Protein AF-A0A0F9KJX4-F1 (afdb_monomer_lite)

Foldseek 3Di:
DDDDDPDPPPPPPPDDDDDDDDDPDPPDDDDDDDDDPDPDDDDDPPDPDDDDDDPDPPPPPPPPVPDPCPDPPDPPQDPDPPDQGPVRPDDDDDDDDPDPDDDPPQDADDDPPGDHDPVNVVVVVVVVVVVVVVVVVVVVVVVVVVVVVVVVVVVVVQVVVCVVVVHDRDDDDPDDDDDDDD

Sequence (182 aa):
MAAFSKGDVLDLATVTQHWKVTTTAVNTPVELKALKLAAGGTGLAKAVHTTLMATGGGGGTSATPTDHGGLTGLGDTADHAWATLVDGTRAFTGNQSMGSNKLTSLTAGSASGEAVEYDQLLAQAERAELQALISYNNALIGLERIKGTTLMQRNISLAAESAIEGRPLPRRKPATRPKPGG

Radius of gyration: 56.22 Å; chains: 1; bounding box: 101×35×174 Å

pLDDT: mean 73.55, std 17.03, range [40.47, 98.06]

Organism: NCBI:txid412755

Structure (mmCIF, N/CA/C/O backbone):
data_AF-A0A0F9KJX4-F1
#
_entry.id   AF-A0A0F9KJX4-F1
#
loop_
_atom_site.group_PDB
_atom_site.id
_atom_site.type_symbol
_atom_site.label_atom_id
_atom_site.label_alt_id
_atom_site.label_comp_id
_atom_site.label_asym_id
_atom_site.label_entity_id
_atom_site.label_seq_id
_atom_site.pdbx_PDB_ins_code
_atom_site.Cartn_x
_atom_site.Cartn_y
_atom_site.Cartn_z
_atom_site.occupancy
_atom_site.B_iso_or_equiv
_atom_site.auth_seq_id
_atom_site.auth_comp_id
_atom_site.auth_asym_id
_atom_site.auth_atom_id
_atom_site.pdbx_PDB_model_num
ATOM 1 N N . MET A 1 1 ? 36.326 22.786 -106.044 1.00 40.47 1 MET A N 1
ATOM 2 C CA . MET A 1 1 ? 37.030 21.633 -105.439 1.00 40.47 1 MET A CA 1
ATOM 3 C C . MET A 1 1 ? 37.973 22.177 -104.376 1.00 40.47 1 MET A C 1
ATOM 5 O O . MET A 1 1 ? 38.972 22.777 -104.739 1.00 40.47 1 MET A O 1
ATOM 9 N N . ALA A 1 2 ? 37.613 22.079 -103.093 1.00 46.16 2 ALA A N 1
ATOM 10 C CA . ALA A 1 2 ? 38.446 22.537 -101.978 1.00 46.16 2 ALA A CA 1
ATOM 11 C C . ALA A 1 2 ? 39.157 21.326 -101.357 1.00 46.16 2 ALA A C 1
ATOM 13 O O . ALA A 1 2 ? 38.502 20.345 -101.007 1.00 46.16 2 ALA A O 1
ATOM 14 N N . ALA A 1 3 ? 40.487 21.375 -101.282 1.00 49.44 3 ALA A N 1
ATOM 15 C CA . ALA A 1 3 ? 41.312 20.321 -100.706 1.00 49.44 3 ALA A CA 1
ATOM 16 C C . ALA A 1 3 ? 41.340 20.457 -99.174 1.00 49.44 3 ALA A C 1
ATOM 18 O O . ALA A 1 3 ? 41.741 21.495 -98.653 1.00 49.44 3 ALA A O 1
ATOM 19 N N . PHE A 1 4 ? 40.914 19.413 -98.460 1.00 50.06 4 PHE A N 1
ATOM 20 C CA . PHE A 1 4 ? 41.083 19.300 -97.009 1.00 50.06 4 PHE A CA 1
ATOM 21 C C . PHE A 1 4 ? 42.571 19.111 -96.682 1.00 50.06 4 PHE A C 1
ATOM 23 O O . PHE A 1 4 ? 43.216 18.216 -97.236 1.00 50.06 4 PHE A O 1
ATOM 30 N N . SER A 1 5 ? 43.128 19.947 -95.800 1.00 60.94 5 SER A N 1
ATOM 31 C CA . SER A 1 5 ? 44.508 19.794 -95.342 1.00 60.94 5 SER A CA 1
ATOM 32 C C . SER A 1 5 ? 44.625 18.589 -94.405 1.00 60.94 5 SER A C 1
ATOM 34 O O . SER A 1 5 ? 43.834 18.369 -93.490 1.00 60.94 5 SER A O 1
ATOM 36 N N . LYS A 1 6 ? 45.636 17.768 -94.675 1.00 56.62 6 LYS A N 1
ATOM 37 C CA . LYS A 1 6 ? 46.016 16.591 -93.899 1.00 56.62 6 LYS A CA 1
ATOM 38 C C . LYS A 1 6 ? 46.847 17.072 -92.709 1.00 56.62 6 LYS A C 1
ATOM 40 O O . LYS A 1 6 ? 48.062 17.187 -92.836 1.00 56.62 6 LYS A O 1
ATOM 45 N N . GLY A 1 7 ? 46.197 17.435 -91.605 1.00 53.56 7 GLY A N 1
ATOM 46 C CA . GLY A 1 7 ? 46.916 18.087 -90.511 1.00 53.56 7 GLY A CA 1
ATOM 47 C C . GLY A 1 7 ? 46.196 18.235 -89.178 1.00 53.56 7 GLY A C 1
ATOM 48 O O . GLY A 1 7 ? 46.566 19.141 -88.455 1.00 53.56 7 GLY A O 1
ATOM 49 N N . ASP A 1 8 ? 45.249 17.363 -88.828 1.00 51.66 8 ASP A N 1
ATOM 50 C CA . ASP A 1 8 ? 44.770 17.246 -87.442 1.00 51.66 8 ASP A CA 1
ATOM 51 C C . ASP A 1 8 ? 45.094 15.839 -86.929 1.00 51.66 8 ASP A C 1
ATOM 53 O O . ASP A 1 8 ? 44.240 14.955 -86.840 1.00 51.66 8 ASP A O 1
ATOM 57 N N . VAL A 1 9 ? 46.375 15.596 -86.634 1.00 53.72 9 VAL A N 1
ATOM 58 C CA . VAL A 1 9 ? 46.728 14.492 -85.738 1.00 53.72 9 VAL A CA 1
ATOM 59 C C . VAL A 1 9 ? 46.219 14.927 -84.371 1.00 53.72 9 VAL A C 1
ATOM 61 O O . VAL A 1 9 ? 46.820 15.779 -83.725 1.00 53.72 9 VAL A O 1
ATOM 64 N N . LEU A 1 10 ? 45.061 14.405 -83.966 1.00 55.03 10 LEU A N 1
ATOM 65 C CA . LEU A 1 10 ? 44.607 14.512 -82.587 1.00 55.03 10 LEU A CA 1
ATOM 66 C C . LEU A 1 10 ? 45.702 13.889 -81.719 1.00 55.03 10 LEU A C 1
ATOM 68 O O . LEU A 1 10 ? 45.825 12.665 -81.673 1.00 55.03 10 LEU A O 1
ATOM 72 N N . ASP A 1 11 ? 46.509 14.727 -81.071 1.00 49.28 11 ASP A N 1
ATOM 73 C CA . ASP A 1 11 ? 47.422 14.311 -80.015 1.00 49.28 11 ASP A CA 1
ATOM 74 C C . ASP A 1 11 ? 46.575 13.677 -78.907 1.00 49.28 11 ASP A C 1
ATOM 76 O O . ASP A 1 11 ? 46.007 14.341 -78.037 1.00 49.28 11 ASP A O 1
ATOM 80 N N . LEU A 1 12 ? 46.427 12.355 -78.972 1.00 51.31 12 LEU A N 1
ATOM 81 C CA . LEU A 1 12 ? 45.809 11.548 -77.932 1.00 51.31 12 LEU A CA 1
ATOM 82 C C . LEU A 1 12 ? 46.814 11.428 -76.786 1.00 51.31 12 LEU A C 1
ATOM 84 O O . LEU A 1 12 ? 47.416 10.378 -76.561 1.00 51.31 12 LEU A O 1
ATOM 88 N N . ALA A 1 13 ? 47.013 12.525 -76.059 1.00 47.66 13 ALA A N 1
ATOM 89 C CA . ALA A 1 13 ? 47.762 12.501 -74.819 1.00 47.66 13 ALA A CA 1
ATOM 90 C C . ALA A 1 13 ? 47.008 11.606 -73.824 1.00 47.66 13 ALA A C 1
ATOM 92 O O . ALA A 1 13 ? 45.907 11.927 -73.368 1.00 47.66 13 ALA A O 1
ATOM 93 N N . THR A 1 14 ? 47.598 10.458 -73.490 1.00 52.62 14 THR A N 1
ATOM 94 C CA . THR A 1 14 ? 47.147 9.651 -72.355 1.00 52.62 14 THR A CA 1
ATOM 95 C C . THR A 1 14 ? 47.554 10.403 -71.096 1.00 52.62 14 THR A C 1
ATOM 97 O O . THR A 1 14 ? 48.673 10.269 -70.612 1.00 52.62 14 THR A O 1
ATOM 100 N N . VAL A 1 15 ? 46.677 11.275 -70.606 1.00 54.84 15 VAL A N 1
ATOM 101 C CA . VAL A 1 15 ? 46.929 12.014 -69.369 1.00 54.84 15 VAL A CA 1
ATOM 102 C C . VAL A 1 15 ? 46.596 11.100 -68.196 1.00 54.84 15 VAL A C 1
ATOM 104 O O . VAL A 1 15 ? 45.437 10.732 -67.998 1.00 54.84 15 VAL A O 1
ATOM 107 N N . THR A 1 16 ? 47.608 10.737 -67.409 1.00 58.72 16 THR A N 1
ATOM 108 C CA . THR A 1 16 ? 47.405 10.067 -66.122 1.00 58.72 16 THR A CA 1
ATOM 109 C C . THR A 1 16 ? 46.603 10.987 -65.211 1.00 58.72 16 THR A C 1
ATOM 111 O O . THR A 1 16 ? 47.032 12.099 -64.904 1.00 58.72 16 THR A O 1
ATOM 114 N N . GLN A 1 17 ? 45.437 10.527 -64.767 1.00 55.41 17 GLN A N 1
ATOM 115 C CA . GLN A 1 17 ? 44.630 11.243 -63.786 1.00 55.41 17 GLN A CA 1
ATOM 116 C C . GLN A 1 17 ? 44.790 10.586 -62.419 1.00 55.41 17 GLN A C 1
ATOM 118 O O . GLN A 1 17 ? 44.603 9.378 -62.271 1.00 55.41 17 GLN A O 1
ATOM 123 N N . HIS A 1 18 ? 45.115 11.394 -61.415 1.00 59.00 18 HIS A N 1
ATOM 124 C CA . HIS A 1 18 ? 45.153 10.969 -60.022 1.00 59.00 18 HIS A CA 1
ATOM 125 C C . HIS A 1 18 ? 43.849 11.376 -59.335 1.00 59.00 18 HIS A C 1
ATOM 127 O O . HIS A 1 18 ? 43.451 12.538 -59.389 1.00 59.00 18 HIS A O 1
ATOM 133 N N . TRP A 1 19 ? 43.204 10.423 -58.664 1.00 61.06 19 TRP A N 1
ATOM 134 C CA . TRP A 1 19 ? 41.961 10.646 -57.928 1.00 61.06 19 TRP A CA 1
ATOM 135 C C . TRP A 1 19 ? 42.229 10.464 -56.435 1.00 61.06 19 TRP A C 1
ATOM 137 O O . TRP A 1 19 ? 42.753 9.430 -56.020 1.00 61.06 19 TRP A O 1
ATOM 147 N N . LYS A 1 20 ? 41.869 11.456 -55.614 1.00 67.12 20 LYS A N 1
ATOM 148 C CA . LYS A 1 20 ? 41.892 11.318 -54.153 1.00 67.12 20 LYS A CA 1
ATOM 149 C C . LYS A 1 20 ? 40.555 10.750 -53.689 1.00 67.12 20 LYS A C 1
ATOM 151 O O . LYS A 1 20 ? 39.529 11.410 -53.815 1.00 67.12 20 LYS A O 1
ATOM 156 N N . VAL A 1 21 ? 40.581 9.556 -53.108 1.00 68.38 21 VAL A N 1
ATOM 157 C CA . VAL A 1 21 ? 39.426 8.948 -52.436 1.00 68.38 21 VAL A CA 1
ATOM 158 C C . VAL A 1 21 ? 39.586 9.162 -50.932 1.00 68.38 21 VAL A C 1
ATOM 160 O O . VAL A 1 21 ? 40.654 8.916 -50.382 1.00 68.38 21 VAL A O 1
ATOM 163 N N . THR A 1 22 ? 38.554 9.673 -50.260 1.00 69.31 22 THR A N 1
ATOM 164 C CA . THR A 1 22 ? 38.529 9.828 -48.796 1.00 69.31 22 THR A CA 1
ATOM 165 C C . THR A 1 22 ? 37.345 9.042 -48.249 1.00 69.31 22 THR A C 1
ATOM 167 O O . THR A 1 22 ? 36.212 9.297 -48.645 1.00 69.31 22 THR A O 1
ATOM 170 N N . THR A 1 23 ? 37.608 8.078 -47.366 1.00 67.69 23 THR A N 1
ATOM 171 C CA . THR A 1 23 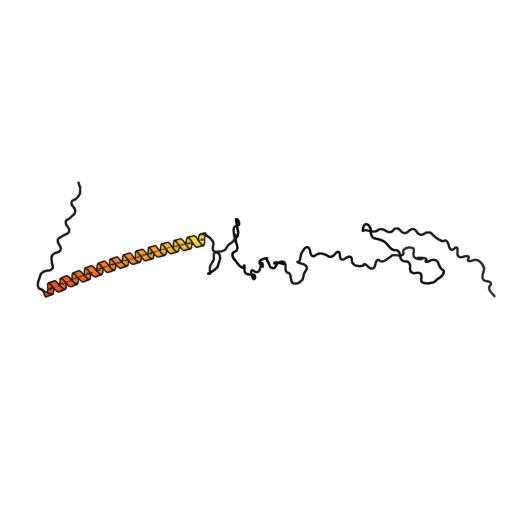? 36.587 7.255 -46.702 1.00 67.69 23 THR A CA 1
ATOM 172 C C . THR A 1 23 ? 36.483 7.648 -45.231 1.00 67.69 23 THR A C 1
ATOM 174 O O . THR A 1 23 ? 37.497 7.890 -44.582 1.00 67.69 23 THR A O 1
ATOM 177 N N . THR A 1 24 ? 35.267 7.704 -44.689 1.00 66.69 24 THR A N 1
ATOM 178 C CA . THR A 1 24 ? 35.012 8.053 -43.277 1.00 66.69 24 THR A CA 1
ATOM 179 C C . THR A 1 24 ? 34.956 6.838 -42.348 1.00 66.69 24 THR A C 1
ATOM 181 O O . THR A 1 24 ? 34.965 7.004 -41.133 1.00 66.69 24 THR A O 1
ATOM 184 N N . ALA A 1 25 ? 34.934 5.623 -42.900 1.00 64.38 25 ALA A N 1
ATOM 185 C CA . ALA A 1 25 ? 34.916 4.372 -42.150 1.00 64.38 25 ALA A CA 1
ATOM 186 C C . ALA A 1 25 ? 36.156 3.520 -42.466 1.00 64.38 25 ALA A C 1
ATOM 188 O O . ALA A 1 25 ? 36.598 3.426 -43.615 1.00 64.38 25 ALA A O 1
ATOM 189 N N . VAL A 1 26 ? 36.720 2.897 -41.429 1.00 62.16 26 VAL A N 1
ATOM 190 C CA . VAL A 1 26 ? 37.861 1.974 -41.531 1.00 62.16 26 VAL A CA 1
ATOM 191 C C . VAL A 1 26 ? 37.414 0.690 -42.249 1.00 62.16 26 VAL A C 1
ATOM 193 O O . VAL A 1 26 ? 36.294 0.230 -42.047 1.00 62.16 26 VAL A O 1
ATOM 196 N N . ASN A 1 27 ? 38.281 0.110 -43.088 1.00 61.53 27 ASN A N 1
ATOM 197 C CA . ASN A 1 27 ? 38.056 -1.159 -43.805 1.00 61.53 27 ASN A CA 1
ATOM 198 C C . ASN A 1 27 ? 36.845 -1.199 -44.754 1.00 61.53 27 ASN A C 1
ATOM 200 O O . ASN A 1 27 ? 36.313 -2.275 -45.010 1.00 61.53 27 ASN A O 1
ATOM 204 N N . THR A 1 28 ? 36.406 -0.064 -45.302 1.00 66.44 28 THR A N 1
ATOM 205 C CA . THR A 1 28 ? 35.354 -0.064 -46.332 1.00 66.44 28 THR A CA 1
ATOM 206 C C . THR A 1 28 ? 35.974 -0.309 -47.711 1.00 66.44 28 THR A C 1
ATOM 208 O O . THR A 1 28 ? 36.734 0.545 -48.175 1.00 66.44 28 THR A O 1
ATOM 211 N N . PRO A 1 29 ? 35.680 -1.433 -48.394 1.00 66.88 29 PRO A N 1
ATOM 212 C CA . PRO A 1 29 ? 36.132 -1.639 -49.764 1.00 66.88 29 PRO A CA 1
ATOM 213 C C . PRO A 1 29 ? 35.475 -0.599 -50.677 1.00 66.88 29 PRO A C 1
ATOM 215 O O . PRO A 1 29 ? 34.252 -0.466 -50.688 1.00 66.88 29 PRO A O 1
ATOM 218 N N . VAL A 1 30 ? 36.276 0.139 -51.444 1.00 67.38 30 VAL A N 1
ATOM 219 C CA . VAL A 1 30 ? 35.775 1.071 -52.461 1.00 67.38 30 VAL A CA 1
ATOM 220 C C . VAL A 1 30 ? 36.023 0.457 -53.829 1.00 67.38 30 VAL A C 1
ATOM 222 O O . VAL A 1 30 ? 37.169 0.231 -54.209 1.00 67.38 30 VAL A O 1
ATOM 225 N N . GLU A 1 31 ? 34.953 0.204 -54.577 1.00 70.19 31 GLU A N 1
ATOM 226 C CA . GLU A 1 31 ? 35.041 -0.262 -55.959 1.00 70.19 31 GLU A CA 1
ATOM 227 C C . GLU A 1 31 ? 34.642 0.870 -56.912 1.00 70.19 31 GLU A C 1
ATOM 229 O O . GLU A 1 31 ? 33.522 1.380 -56.865 1.00 70.19 31 GLU A O 1
ATOM 234 N N . LEU A 1 32 ? 35.562 1.273 -57.790 1.00 64.62 32 LEU A N 1
ATOM 235 C CA . LEU A 1 32 ? 35.290 2.246 -58.846 1.00 64.62 32 LEU A CA 1
ATOM 236 C C . LEU A 1 32 ? 34.917 1.493 -60.127 1.00 64.62 32 LEU A C 1
ATOM 238 O O . LEU A 1 32 ? 35.779 0.912 -60.784 1.00 64.62 32 LEU A O 1
ATOM 242 N N . LYS A 1 33 ? 33.631 1.508 -60.494 1.00 60.59 33 LYS A N 1
ATOM 243 C CA . LYS A 1 33 ? 33.145 0.923 -61.754 1.00 60.59 33 LYS A CA 1
ATOM 244 C C . LYS A 1 33 ? 32.951 2.009 -62.801 1.00 60.59 33 LYS A C 1
ATOM 246 O O . LYS A 1 33 ? 32.117 2.893 -62.632 1.00 60.59 33 LYS A O 1
ATOM 251 N N . ALA A 1 34 ? 33.681 1.914 -63.906 1.00 60.75 34 ALA A N 1
ATOM 252 C CA . ALA A 1 34 ? 33.417 2.701 -65.105 1.00 60.75 34 ALA A CA 1
ATOM 253 C C . ALA A 1 34 ? 32.640 1.845 -66.116 1.00 60.75 34 ALA A C 1
ATOM 255 O O . ALA A 1 34 ? 33.052 0.730 -66.435 1.00 60.75 34 ALA A O 1
ATOM 256 N N . LEU A 1 35 ? 31.522 2.360 -66.635 1.00 53.59 35 LEU A N 1
ATOM 257 C CA . LEU A 1 35 ? 30.773 1.709 -67.710 1.00 53.59 35 LEU A CA 1
ATOM 258 C C . LEU A 1 35 ? 31.383 2.091 -69.065 1.00 53.59 35 LEU A C 1
ATOM 260 O O . LEU A 1 35 ? 31.502 3.273 -69.389 1.00 53.59 35 LEU A O 1
ATOM 264 N N . LYS A 1 36 ? 31.733 1.091 -69.879 1.00 54.81 36 LYS A N 1
ATOM 265 C CA . LYS A 1 36 ? 32.181 1.284 -71.263 1.00 54.81 36 LYS A CA 1
ATOM 266 C C . LYS A 1 36 ? 31.032 0.967 -72.219 1.00 54.81 36 LYS A C 1
ATOM 268 O O . LYS A 1 36 ? 30.597 -0.174 -72.294 1.00 54.81 36 LYS A O 1
ATOM 273 N N . LEU A 1 37 ? 30.557 1.974 -72.952 1.00 49.00 37 LEU A N 1
ATOM 274 C CA . LEU A 1 37 ? 29.388 1.854 -73.837 1.00 49.00 37 LEU A CA 1
ATOM 275 C C . LEU A 1 37 ? 29.714 1.397 -75.276 1.00 49.00 37 LEU A C 1
ATOM 277 O O . LEU A 1 37 ? 28.792 1.156 -76.047 1.00 49.00 37 LEU A O 1
ATOM 281 N N . ALA A 1 38 ? 30.992 1.251 -75.654 1.00 53.03 38 ALA A N 1
ATOM 282 C CA . ALA A 1 38 ? 31.399 0.732 -76.968 1.00 53.03 38 ALA A CA 1
ATOM 283 C C . ALA A 1 38 ? 32.785 0.059 -76.930 1.00 53.03 38 ALA A C 1
ATOM 285 O O . ALA A 1 38 ? 33.654 0.468 -76.158 1.00 53.03 38 ALA A O 1
ATOM 286 N N . ALA A 1 39 ? 33.011 -0.967 -77.762 1.00 47.00 39 ALA A N 1
ATOM 287 C CA . ALA A 1 39 ? 34.301 -1.653 -77.887 1.00 47.00 39 ALA A CA 1
ATOM 288 C C . ALA A 1 39 ? 35.302 -0.821 -78.715 1.00 47.00 39 ALA A C 1
ATOM 290 O O . ALA A 1 39 ? 34.947 -0.284 -79.756 1.00 47.00 39 ALA A O 1
ATOM 291 N N . GLY A 1 40 ? 36.556 -0.732 -78.247 1.00 53.31 40 GLY A N 1
ATOM 292 C CA . GLY A 1 40 ? 37.600 0.127 -78.833 1.00 53.31 40 GLY A CA 1
ATOM 293 C C . GLY A 1 40 ? 37.447 1.606 -78.443 1.00 53.31 40 GLY A C 1
ATOM 294 O O . GLY A 1 40 ? 36.585 2.304 -78.954 1.00 53.31 40 GLY A O 1
ATOM 295 N N . GLY A 1 41 ? 38.270 2.084 -77.501 1.00 55.59 41 GLY A N 1
ATOM 296 C CA . GLY A 1 41 ? 38.238 3.478 -77.031 1.00 55.59 41 GLY A CA 1
ATOM 297 C C . GLY A 1 41 ? 38.594 3.648 -75.549 1.00 55.59 41 GLY A C 1
ATOM 298 O O . GLY A 1 41 ? 38.341 2.751 -74.734 1.00 55.59 41 GLY A O 1
ATOM 299 N N . THR A 1 42 ? 39.187 4.800 -75.226 1.00 52.56 42 THR A N 1
ATOM 300 C CA . THR A 1 42 ? 39.530 5.265 -73.871 1.00 52.56 42 THR A CA 1
ATOM 301 C C . THR A 1 42 ? 38.313 5.956 -73.253 1.00 52.56 42 THR A C 1
ATOM 303 O O . THR A 1 42 ? 37.756 6.874 -73.853 1.00 52.56 42 THR A O 1
ATOM 306 N N . GLY A 1 43 ? 37.881 5.531 -72.063 1.00 52.97 43 GLY A N 1
ATOM 307 C CA . GLY A 1 43 ? 36.842 6.238 -71.312 1.00 52.97 43 GLY A CA 1
ATOM 308 C C . GLY A 1 43 ? 37.389 7.568 -70.796 1.00 52.97 43 GLY A C 1
ATOM 309 O O . GLY A 1 43 ? 38.153 7.578 -69.839 1.00 52.97 43 GLY A O 1
ATOM 310 N N . LEU A 1 44 ? 37.037 8.681 -71.444 1.00 51.41 44 LEU A N 1
ATOM 311 C CA . LEU A 1 44 ? 37.407 10.025 -70.997 1.00 51.41 44 LEU A CA 1
ATOM 312 C C . LEU A 1 44 ? 36.285 10.623 -70.142 1.00 51.41 44 LEU A C 1
ATOM 314 O O . LEU A 1 44 ? 35.213 10.945 -70.656 1.00 51.41 44 LEU A O 1
ATOM 318 N N . ALA A 1 45 ? 36.560 10.851 -68.858 1.00 55.34 45 ALA A N 1
ATOM 319 C CA . ALA A 1 45 ? 35.797 11.800 -68.056 1.00 55.34 45 ALA A CA 1
ATOM 320 C C . ALA A 1 45 ? 36.140 13.216 -68.555 1.00 55.34 45 ALA A C 1
ATOM 322 O O . ALA A 1 45 ? 37.170 13.783 -68.201 1.00 55.34 45 ALA A O 1
ATOM 323 N N . LYS A 1 46 ? 35.320 13.759 -69.464 1.00 52.50 46 LYS A N 1
ATOM 324 C CA . LYS A 1 46 ? 35.572 15.044 -70.149 1.00 52.50 46 LYS A CA 1
ATOM 325 C C . LYS A 1 46 ? 35.273 16.292 -69.304 1.00 52.50 46 LYS A C 1
ATOM 327 O O . LYS A 1 46 ? 35.395 17.401 -69.813 1.00 52.50 46 LYS A O 1
ATOM 332 N N . ALA A 1 47 ? 34.876 16.139 -68.042 1.00 54.94 47 ALA A N 1
ATOM 333 C CA . ALA A 1 47 ? 34.577 17.263 -67.163 1.00 54.94 47 ALA A CA 1
ATOM 334 C C . ALA A 1 47 ? 35.709 17.480 -66.152 1.00 54.94 47 ALA A C 1
ATOM 336 O O . ALA A 1 47 ? 36.117 16.546 -65.464 1.00 54.94 47 ALA A O 1
ATOM 337 N N . VAL A 1 48 ? 36.147 18.737 -66.017 1.00 52.75 48 VAL A N 1
ATOM 338 C CA . VAL A 1 48 ? 37.154 19.194 -65.036 1.00 52.75 48 VAL A CA 1
ATOM 339 C C . VAL A 1 48 ? 36.714 18.897 -63.588 1.00 52.75 48 VAL A C 1
ATOM 341 O O . VAL A 1 48 ? 37.549 18.789 -62.694 1.00 52.75 48 VAL A O 1
ATOM 344 N N . HIS A 1 49 ? 35.415 18.654 -63.372 1.00 54.28 49 HIS A N 1
ATOM 345 C CA . HIS A 1 49 ? 34.838 18.199 -62.109 1.00 54.28 49 HIS A CA 1
ATOM 346 C C . HIS A 1 49 ? 33.763 17.132 -62.381 1.00 54.28 49 HIS A C 1
ATOM 348 O O . HIS A 1 49 ? 32.610 17.456 -62.653 1.00 54.28 49 HIS A O 1
ATOM 354 N N . THR A 1 50 ? 34.130 15.848 -62.348 1.00 52.59 50 THR A N 1
ATOM 355 C CA . THR A 1 50 ? 33.143 14.754 -62.376 1.00 52.59 50 THR A CA 1
ATOM 356 C C . THR A 1 50 ? 32.762 14.411 -60.938 1.00 52.59 50 THR A C 1
ATOM 358 O O . THR A 1 50 ? 33.553 13.808 -60.216 1.00 52.59 50 THR A O 1
ATOM 361 N N . THR A 1 51 ? 31.568 14.811 -60.503 1.00 56.59 51 THR A N 1
ATOM 362 C CA . THR A 1 51 ? 31.056 14.477 -59.166 1.00 56.59 51 THR A CA 1
ATOM 363 C C . THR A 1 51 ? 30.459 13.071 -59.183 1.00 56.59 51 THR A C 1
ATOM 365 O O . THR A 1 51 ? 29.469 12.821 -59.866 1.00 56.59 51 THR A O 1
ATOM 368 N N . LEU A 1 52 ? 31.045 12.146 -58.421 1.00 58.81 52 LEU A N 1
ATOM 369 C CA . LEU A 1 52 ? 30.454 10.832 -58.166 1.00 58.81 52 LEU A CA 1
ATOM 370 C C . LEU A 1 52 ? 29.418 10.981 -57.045 1.00 58.81 52 LEU A C 1
ATOM 372 O O . LEU A 1 52 ? 29.773 11.117 -55.877 1.00 58.81 52 LEU A O 1
ATOM 376 N N . MET A 1 53 ? 28.133 11.003 -57.397 1.00 54.69 53 MET A N 1
ATOM 377 C CA . MET A 1 53 ? 27.046 11.052 -56.419 1.00 54.69 53 MET A CA 1
ATOM 378 C C . MET A 1 53 ? 26.776 9.636 -55.897 1.00 54.69 53 MET A C 1
ATOM 380 O O . MET A 1 53 ? 26.249 8.793 -56.622 1.00 54.69 53 MET A O 1
ATOM 384 N N . ALA A 1 54 ? 27.129 9.368 -54.639 1.00 55.22 54 ALA A N 1
ATOM 385 C CA . ALA A 1 54 ? 26.672 8.168 -53.949 1.00 55.22 54 ALA A CA 1
ATOM 386 C C . ALA A 1 54 ? 25.164 8.307 -53.699 1.00 55.22 54 ALA A C 1
ATOM 388 O O . ALA A 1 54 ? 24.732 9.094 -52.859 1.00 55.22 54 ALA A O 1
ATOM 389 N N . THR A 1 55 ? 24.344 7.574 -54.449 1.00 60.41 55 THR A N 1
ATOM 390 C CA . THR A 1 55 ? 22.926 7.402 -54.121 1.00 60.41 55 THR A CA 1
ATOM 391 C C . THR A 1 55 ? 22.881 6.476 -52.910 1.00 60.41 55 THR A C 1
ATOM 393 O O . THR A 1 55 ? 23.072 5.269 -53.023 1.00 60.41 55 THR A O 1
ATOM 396 N N . GLY A 1 56 ? 22.790 7.088 -51.727 1.00 47.03 56 GLY A N 1
ATOM 397 C CA . GLY A 1 56 ? 22.988 6.434 -50.442 1.00 47.03 56 GLY A CA 1
ATOM 398 C C . GLY A 1 56 ? 22.092 5.215 -50.251 1.00 47.03 56 GLY A C 1
ATOM 399 O O . GLY A 1 56 ? 20.874 5.334 -50.159 1.00 47.03 56 GLY A O 1
ATOM 400 N N . GLY A 1 57 ? 22.715 4.049 -50.085 1.00 52.50 57 GLY A N 1
ATOM 401 C CA . GLY A 1 57 ? 22.164 3.047 -49.186 1.00 52.50 57 GLY A CA 1
ATOM 402 C C . GLY A 1 57 ? 22.198 3.671 -47.801 1.00 52.50 57 GLY A C 1
ATOM 403 O O . GLY A 1 57 ? 23.273 3.797 -47.216 1.00 52.50 57 GLY A O 1
ATOM 404 N N . GLY A 1 58 ? 21.050 4.166 -47.340 1.00 51.59 58 GLY A N 1
ATOM 405 C CA . GLY A 1 58 ? 20.895 4.690 -45.995 1.00 51.59 58 GLY A CA 1
ATOM 406 C C . GLY A 1 58 ? 21.392 3.644 -45.012 1.00 51.59 58 GLY A C 1
ATOM 407 O O . GLY A 1 58 ? 20.740 2.624 -44.798 1.00 51.59 58 GLY A O 1
ATOM 408 N N . GLY A 1 59 ? 22.569 3.891 -44.442 1.00 51.47 59 GLY A N 1
ATOM 409 C CA . GLY A 1 59 ? 23.055 3.198 -43.267 1.00 51.47 59 GLY A CA 1
ATOM 410 C C . GLY A 1 59 ? 22.173 3.591 -42.096 1.00 51.47 59 GLY A C 1
ATOM 411 O O . GLY A 1 59 ? 22.569 4.393 -41.260 1.00 51.47 59 GLY A O 1
ATOM 412 N N . GLY A 1 60 ? 20.963 3.035 -42.049 1.00 54.56 60 GLY A N 1
ATOM 413 C CA . GLY A 1 60 ? 20.285 2.817 -40.792 1.00 54.56 60 GLY A CA 1
ATOM 414 C C . GLY A 1 60 ? 21.136 1.804 -40.052 1.00 54.56 60 GLY A C 1
ATOM 415 O O . GLY A 1 60 ? 20.935 0.601 -40.188 1.00 54.56 60 GLY A O 1
ATOM 416 N N . THR A 1 61 ? 22.131 2.278 -39.297 1.00 53.47 61 THR A N 1
ATOM 417 C CA . THR A 1 61 ? 22.541 1.544 -38.106 1.00 53.47 61 THR A CA 1
ATOM 418 C C . THR A 1 61 ? 21.238 1.252 -37.399 1.00 53.47 61 THR A C 1
ATOM 420 O O . THR A 1 61 ? 20.533 2.202 -37.059 1.00 53.47 61 THR A O 1
ATOM 423 N N . SER A 1 62 ? 20.873 -0.027 -37.315 1.00 57.06 62 SER A N 1
ATOM 424 C CA . SER A 1 62 ? 19.768 -0.497 -36.499 1.00 57.06 62 SER A CA 1
ATOM 425 C C . SER A 1 62 ? 19.824 0.300 -35.209 1.00 57.06 62 SER A C 1
ATOM 427 O O . SER A 1 62 ? 20.714 0.080 -34.387 1.00 57.06 62 SER A O 1
ATOM 429 N N . ALA A 1 63 ? 18.938 1.286 -35.076 1.00 60.62 63 ALA A N 1
ATOM 430 C CA . ALA A 1 63 ? 18.636 1.851 -33.790 1.00 60.62 63 ALA A CA 1
ATOM 431 C C . ALA A 1 63 ? 17.921 0.695 -33.119 1.00 60.62 63 ALA A C 1
ATOM 433 O O . ALA A 1 63 ? 16.710 0.556 -33.239 1.00 60.62 63 ALA A O 1
ATOM 434 N N . THR A 1 64 ? 18.692 -0.221 -32.529 1.00 56.53 64 THR A N 1
ATOM 435 C CA . THR A 1 64 ? 18.200 -1.010 -31.416 1.00 56.53 64 THR A CA 1
ATOM 436 C C . THR A 1 64 ? 17.562 0.044 -30.527 1.00 56.53 64 THR A C 1
ATOM 438 O O . THR A 1 64 ? 18.296 0.947 -30.112 1.00 56.53 64 THR A O 1
ATOM 441 N N . PRO A 1 65 ? 16.229 0.075 -30.373 1.00 58.22 65 PRO A N 1
ATOM 442 C CA . PRO A 1 65 ? 15.604 1.127 -29.601 1.00 58.22 65 PRO A CA 1
ATOM 443 C C . PRO A 1 65 ? 16.082 0.924 -28.165 1.00 58.22 65 PRO A C 1
ATOM 445 O O . PRO A 1 65 ? 15.616 0.039 -27.452 1.00 58.22 65 PRO A O 1
ATOM 448 N N . THR A 1 66 ? 17.129 1.654 -27.782 1.00 60.91 66 THR A N 1
ATOM 449 C CA . THR A 1 66 ? 17.661 1.646 -26.418 1.00 60.91 66 THR A CA 1
ATOM 450 C C . THR A 1 66 ? 16.645 2.304 -25.480 1.00 60.91 66 THR A C 1
ATOM 452 O O . THR A 1 66 ? 16.626 2.004 -24.292 1.00 60.91 66 THR A O 1
ATOM 455 N N . ASP A 1 67 ? 15.741 3.120 -26.032 1.00 59.72 67 ASP A N 1
ATOM 456 C CA . ASP A 1 67 ? 14.462 3.489 -25.440 1.00 59.72 67 ASP A CA 1
ATOM 457 C C . ASP A 1 67 ? 13.311 2.944 -26.304 1.00 59.72 67 ASP A C 1
ATOM 459 O O . ASP A 1 67 ? 13.420 2.850 -27.526 1.00 59.72 67 ASP A O 1
ATOM 463 N N . HIS A 1 68 ? 12.223 2.513 -25.666 1.00 62.12 68 HIS A N 1
ATOM 464 C CA . HIS A 1 68 ? 11.027 2.004 -26.353 1.00 62.12 68 HIS A CA 1
ATOM 465 C C . HIS A 1 68 ? 10.022 3.132 -26.657 1.00 62.12 68 HIS A C 1
ATOM 467 O O . HIS A 1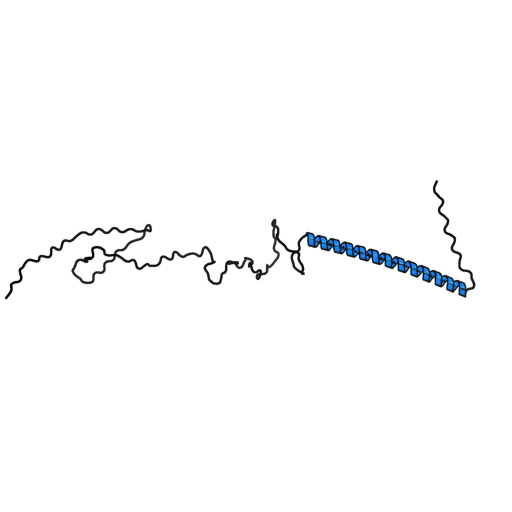 68 ? 8.989 2.890 -27.280 1.00 62.12 68 HIS A O 1
ATOM 473 N N . GLY A 1 69 ? 10.345 4.375 -26.274 1.00 59.88 69 GLY A N 1
ATOM 474 C CA . GLY A 1 69 ? 9.458 5.538 -26.371 1.00 59.88 69 GLY A CA 1
ATOM 475 C C . GLY A 1 69 ? 9.176 5.996 -27.805 1.00 59.88 69 GLY A C 1
ATOM 476 O O . GLY A 1 69 ? 8.242 6.758 -28.038 1.00 59.88 69 GLY A O 1
ATOM 477 N N . GLY A 1 70 ? 9.946 5.511 -28.784 1.00 59.56 70 GLY A N 1
ATOM 478 C CA . GLY A 1 70 ? 9.704 5.749 -30.210 1.00 59.56 70 GLY A CA 1
ATOM 479 C C . GLY A 1 70 ? 8.654 4.836 -30.861 1.00 59.56 70 GLY A C 1
ATOM 480 O O . GLY A 1 70 ? 8.307 5.054 -32.024 1.00 59.56 70 GLY A O 1
ATOM 481 N N . LEU A 1 71 ? 8.149 3.814 -30.161 1.00 66.38 71 LEU A N 1
ATOM 482 C CA . LEU A 1 71 ? 7.136 2.904 -30.699 1.00 66.38 71 LEU A CA 1
ATOM 483 C C . LEU A 1 71 ? 5.730 3.426 -30.380 1.00 66.38 71 LEU A C 1
ATOM 485 O O . LEU A 1 71 ? 5.310 3.533 -29.230 1.00 66.38 71 LEU A O 1
ATOM 489 N N . THR A 1 72 ? 4.978 3.759 -31.427 1.00 58.03 72 THR A N 1
ATOM 490 C CA . THR A 1 72 ? 3.613 4.283 -31.309 1.00 58.03 72 THR A CA 1
ATOM 491 C C . THR A 1 72 ? 2.720 3.251 -30.610 1.00 58.03 72 THR A C 1
ATOM 493 O O . THR A 1 72 ? 2.577 2.131 -31.094 1.00 58.03 72 THR A O 1
ATOM 496 N N . GLY A 1 73 ? 2.124 3.619 -29.470 1.00 53.28 73 GLY A N 1
ATOM 497 C CA . GLY A 1 73 ? 1.303 2.721 -28.641 1.00 53.28 73 GLY A CA 1
ATOM 498 C C . GLY A 1 73 ? 1.998 2.166 -27.391 1.00 53.28 73 GLY A C 1
ATOM 499 O O . GLY A 1 73 ? 1.343 1.490 -26.603 1.00 53.28 73 GLY A O 1
ATOM 500 N N . LEU A 1 74 ? 3.278 2.488 -27.178 1.00 59.22 74 LEU A N 1
ATOM 501 C CA . LEU A 1 74 ? 4.018 2.218 -25.943 1.00 59.22 74 LEU A CA 1
ATOM 502 C C . LEU A 1 74 ? 4.425 3.552 -25.312 1.00 59.22 74 LEU A C 1
ATOM 504 O O . LEU A 1 74 ? 5.583 3.958 -25.343 1.00 59.22 74 LEU A O 1
ATOM 508 N N . GLY A 1 75 ? 3.439 4.286 -24.791 1.00 54.78 75 GLY A N 1
ATOM 509 C CA . GLY A 1 75 ? 3.739 5.398 -23.896 1.00 54.78 75 GLY A CA 1
ATOM 510 C C . GLY A 1 75 ? 4.376 4.821 -22.639 1.00 54.78 75 GLY A C 1
ATOM 511 O O . GLY A 1 75 ? 3.634 4.285 -21.826 1.00 54.78 75 GLY A O 1
ATOM 512 N N . ASP A 1 76 ? 5.715 4.792 -22.587 1.00 59.62 76 ASP A N 1
ATOM 513 C CA . ASP A 1 76 ? 6.644 4.993 -21.449 1.00 59.62 76 ASP A CA 1
ATOM 514 C C . ASP A 1 76 ? 6.303 4.471 -20.030 1.00 59.62 76 ASP A C 1
ATOM 516 O O . ASP A 1 76 ? 7.029 4.739 -19.074 1.00 59.62 76 ASP A O 1
ATOM 520 N N . THR A 1 77 ? 5.251 3.678 -19.858 1.00 56.59 77 THR A N 1
ATOM 521 C CA . THR A 1 77 ? 4.585 3.493 -18.566 1.00 56.59 77 THR A CA 1
ATOM 522 C C . THR A 1 77 ? 4.785 2.101 -17.968 1.00 56.59 77 THR A C 1
ATOM 524 O O . THR A 1 77 ? 4.606 1.954 -16.762 1.00 56.59 77 THR A O 1
ATOM 527 N N . ALA A 1 78 ? 5.199 1.095 -18.749 1.00 57.94 78 ALA A N 1
ATOM 528 C CA . ALA A 1 78 ? 5.851 -0.139 -18.276 1.00 57.94 78 ALA A CA 1
ATOM 529 C C . ALA A 1 78 ? 5.894 -1.186 -19.402 1.00 57.94 78 ALA A C 1
ATOM 531 O O . ALA A 1 78 ? 4.940 -1.939 -19.607 1.00 57.94 78 ALA A O 1
ATOM 532 N N . ASP A 1 79 ? 7.039 -1.311 -20.073 1.00 59.50 79 ASP A N 1
ATOM 533 C CA . ASP A 1 79 ? 7.227 -2.225 -21.216 1.00 59.50 79 ASP A CA 1
ATOM 534 C C . ASP A 1 79 ? 7.344 -3.709 -20.829 1.00 59.50 79 ASP A C 1
ATOM 536 O O . ASP A 1 79 ? 7.636 -4.573 -21.655 1.00 59.50 79 ASP A O 1
ATOM 540 N N . HIS A 1 80 ? 7.116 -4.035 -19.556 1.00 68.56 80 HIS A N 1
ATOM 541 C CA . HIS A 1 80 ? 7.318 -5.373 -19.033 1.00 68.56 80 HIS A CA 1
ATOM 542 C C . HIS A 1 80 ? 6.066 -5.901 -18.333 1.00 68.56 80 HIS A C 1
ATOM 544 O O . HIS A 1 80 ? 5.474 -5.245 -17.476 1.00 68.56 80 HIS A O 1
ATOM 550 N N . ALA A 1 81 ? 5.679 -7.139 -18.654 1.00 69.88 81 ALA A N 1
ATOM 551 C CA . ALA A 1 81 ? 4.533 -7.822 -18.042 1.00 69.88 81 ALA A CA 1
ATOM 552 C C . ALA A 1 81 ? 4.648 -7.959 -16.508 1.00 69.88 81 ALA A C 1
ATOM 554 O O . ALA A 1 81 ? 3.638 -8.097 -15.825 1.00 69.88 81 ALA A O 1
ATOM 555 N N . TRP A 1 82 ? 5.868 -7.897 -15.968 1.00 72.75 82 TRP A N 1
ATOM 556 C CA . TRP A 1 82 ? 6.147 -7.969 -14.533 1.00 72.75 82 TRP A CA 1
ATOM 557 C C . TRP A 1 82 ? 6.095 -6.614 -13.814 1.00 72.75 82 TRP A C 1
ATOM 559 O O . TRP A 1 82 ? 6.100 -6.588 -12.587 1.00 72.75 82 TRP A O 1
ATOM 569 N N . ALA A 1 83 ? 6.054 -5.497 -14.542 1.00 76.06 83 ALA A N 1
ATOM 570 C CA . ALA A 1 83 ? 6.010 -4.167 -13.945 1.00 76.06 83 ALA A CA 1
ATOM 571 C C . ALA A 1 83 ? 4.566 -3.737 -13.651 1.00 76.06 83 ALA A C 1
ATOM 573 O O . ALA A 1 83 ? 3.632 -4.094 -14.373 1.00 76.06 83 ALA A O 1
ATOM 574 N N . THR A 1 84 ? 4.369 -2.963 -12.591 1.00 80.38 84 THR A N 1
ATOM 575 C CA . THR A 1 84 ? 3.079 -2.326 -12.298 1.00 80.38 84 THR A CA 1
ATOM 576 C C . THR A 1 84 ? 2.889 -1.130 -13.224 1.00 80.38 84 THR A C 1
ATOM 578 O O . THR A 1 84 ? 3.839 -0.393 -13.474 1.00 80.38 84 THR A O 1
ATOM 581 N N . LEU A 1 85 ? 1.676 -0.944 -13.745 1.00 80.69 85 LEU A N 1
ATOM 582 C CA . LEU A 1 85 ? 1.351 0.196 -14.604 1.00 80.69 85 LEU A CA 1
ATOM 583 C C . LEU A 1 85 ? 1.180 1.457 -13.746 1.00 80.69 85 LEU A C 1
ATOM 585 O O . LEU A 1 85 ? 0.549 1.387 -12.690 1.00 80.69 85 LEU A O 1
ATOM 589 N N . VAL A 1 86 ? 1.706 2.604 -14.193 1.00 80.00 86 VAL A N 1
ATOM 590 C CA . VAL A 1 86 ? 1.582 3.887 -13.460 1.00 80.00 86 VAL A CA 1
ATOM 591 C C . VAL A 1 86 ? 0.121 4.316 -13.308 1.00 80.00 86 VAL A C 1
ATOM 593 O O . VAL A 1 86 ? -0.236 4.935 -12.310 1.00 80.00 86 VAL A O 1
ATOM 596 N N . ASP A 1 87 ? -0.738 3.942 -14.257 1.00 81.69 87 ASP A N 1
ATOM 597 C CA . ASP A 1 87 ? -2.180 4.201 -14.194 1.00 81.69 87 ASP A CA 1
ATOM 598 C C . ASP A 1 87 ? -2.930 3.311 -13.180 1.00 81.69 87 ASP A C 1
ATOM 600 O O . ASP A 1 87 ? -4.132 3.477 -12.978 1.00 81.69 87 ASP A O 1
ATOM 604 N N . GLY A 1 88 ? -2.236 2.364 -12.538 1.00 83.44 88 GLY A N 1
ATOM 605 C CA . GLY A 1 88 ? -2.789 1.479 -11.516 1.00 83.44 88 GLY A CA 1
ATOM 606 C C . GLY A 1 88 ? -3.738 0.399 -12.041 1.00 83.44 88 GLY A C 1
ATOM 607 O O . GLY A 1 88 ? -4.315 -0.337 -11.244 1.00 83.44 88 GLY A O 1
ATOM 608 N N . THR A 1 89 ? -3.902 0.249 -13.359 1.00 85.06 89 THR A N 1
ATOM 609 C CA . THR A 1 89 ? -4.868 -0.706 -13.934 1.00 85.06 89 THR A CA 1
ATOM 610 C C . THR A 1 89 ? -4.449 -2.170 -13.767 1.00 85.06 89 THR A C 1
ATOM 612 O O . THR A 1 89 ? -5.277 -3.078 -13.871 1.00 85.06 89 THR A O 1
ATOM 615 N N . ARG A 1 90 ? -3.169 -2.426 -13.463 1.00 85.12 90 ARG A N 1
ATOM 616 C CA . ARG A 1 90 ? -2.640 -3.769 -13.201 1.00 85.12 90 ARG A CA 1
ATOM 617 C C . ARG A 1 90 ? -2.597 -4.051 -11.700 1.00 85.12 90 ARG A C 1
ATOM 619 O O . ARG A 1 90 ? -1.786 -3.478 -10.977 1.00 85.12 90 ARG A O 1
ATOM 626 N N . ALA A 1 91 ? -3.434 -4.986 -11.255 1.00 87.38 91 ALA A N 1
ATOM 627 C CA . ALA A 1 91 ? -3.445 -5.453 -9.874 1.00 87.38 91 ALA A CA 1
ATOM 628 C C . ALA A 1 91 ? -2.184 -6.266 -9.536 1.00 87.38 91 ALA A C 1
ATOM 630 O O . ALA A 1 91 ? -1.719 -7.082 -10.336 1.00 87.38 91 ALA A O 1
ATOM 631 N N . PHE A 1 92 ? -1.673 -6.098 -8.316 1.00 87.31 92 PHE A N 1
ATOM 632 C CA . PHE A 1 92 ? -0.685 -7.020 -7.764 1.00 87.31 92 PHE A CA 1
ATOM 633 C C . PHE A 1 92 ? -1.324 -8.385 -7.497 1.00 87.31 92 PHE A C 1
ATOM 635 O O . PHE A 1 92 ? -2.420 -8.474 -6.944 1.00 87.31 92 PHE A O 1
ATOM 642 N N . THR A 1 93 ? -0.616 -9.459 -7.845 1.00 86.12 93 THR A N 1
ATOM 643 C CA . THR A 1 93 ? -1.017 -10.833 -7.518 1.00 86.12 93 THR A CA 1
ATOM 644 C C . THR A 1 93 ? -0.119 -11.402 -6.426 1.00 86.12 93 THR A C 1
ATOM 646 O O . THR A 1 93 ? 1.101 -11.261 -6.498 1.00 86.12 93 THR A O 1
ATOM 649 N N . GLY A 1 94 ? -0.703 -12.092 -5.445 1.00 90.56 94 GLY A N 1
ATOM 650 C CA . GLY A 1 94 ? 0.040 -12.687 -4.329 1.00 90.56 94 GLY A CA 1
ATOM 651 C C . GLY A 1 94 ? 0.535 -11.668 -3.295 1.00 90.56 94 GLY A C 1
ATOM 652 O O . GLY A 1 94 ? 0.273 -10.470 -3.391 1.00 90.56 94 GLY A O 1
ATOM 653 N N . ASN A 1 95 ? 1.255 -12.162 -2.285 1.00 92.94 95 ASN A N 1
ATOM 654 C CA . ASN A 1 95 ? 1.751 -11.339 -1.181 1.00 92.94 95 ASN A CA 1
ATOM 655 C C . ASN A 1 95 ? 2.960 -10.504 -1.620 1.00 92.94 95 ASN A C 1
ATOM 657 O O . ASN A 1 95 ? 3.984 -11.056 -2.020 1.00 92.94 95 ASN A O 1
ATOM 661 N N . GLN A 1 96 ? 2.860 -9.183 -1.481 1.00 92.31 96 GLN A N 1
ATOM 662 C CA . GLN A 1 96 ? 3.945 -8.258 -1.799 1.00 92.31 96 GLN A CA 1
ATOM 663 C C . GLN A 1 96 ? 4.747 -7.938 -0.534 1.00 92.31 96 GLN A C 1
ATOM 665 O O . GLN A 1 96 ? 4.290 -7.200 0.336 1.00 92.31 96 GLN A O 1
ATOM 670 N N . SER A 1 97 ? 5.947 -8.507 -0.416 1.00 94.69 97 SER A N 1
ATOM 671 C CA . SER A 1 97 ? 6.873 -8.161 0.667 1.00 94.69 97 SER A CA 1
ATOM 672 C C . SER A 1 97 ? 7.696 -6.938 0.283 1.00 94.69 97 SER A C 1
ATOM 674 O O . SER A 1 97 ? 8.365 -6.947 -0.748 1.00 94.69 97 SER A O 1
ATOM 676 N N . MET A 1 98 ? 7.702 -5.908 1.132 1.00 94.62 98 MET A N 1
ATOM 677 C CA . MET A 1 98 ? 8.583 -4.742 0.964 1.00 94.62 98 MET A CA 1
ATOM 678 C C . MET A 1 98 ? 9.992 -4.974 1.541 1.00 94.62 98 MET A C 1
ATOM 680 O O . MET A 1 98 ? 10.876 -4.129 1.389 1.00 94.62 98 MET A O 1
ATOM 684 N N . GLY A 1 99 ? 10.231 -6.120 2.191 1.00 96.81 99 GLY A N 1
ATOM 685 C CA . GLY A 1 99 ? 11.488 -6.406 2.882 1.00 96.81 99 GLY A CA 1
ATOM 686 C C . GLY A 1 99 ? 11.806 -5.338 3.932 1.00 96.81 99 GLY A C 1
ATOM 687 O O . GLY A 1 99 ? 10.963 -5.006 4.760 1.00 96.81 99 GLY A O 1
ATOM 688 N N . SER A 1 100 ? 13.015 -4.779 3.878 1.00 97.38 100 SER A N 1
ATOM 689 C CA . SER A 1 100 ? 13.448 -3.687 4.765 1.00 97.38 100 SER A CA 1
ATOM 690 C C . SER A 1 100 ? 13.009 -2.292 4.295 1.00 97.38 100 SER A C 1
ATOM 692 O O . SER A 1 100 ? 13.390 -1.295 4.910 1.00 97.38 100 SER A O 1
ATOM 694 N N . ASN A 1 101 ? 12.253 -2.193 3.197 1.00 96.88 101 ASN A N 1
ATOM 695 C CA . ASN A 1 101 ? 11.802 -0.917 2.649 1.00 96.88 101 ASN A CA 1
ATOM 696 C C . ASN A 1 101 ? 10.473 -0.478 3.270 1.00 96.88 101 ASN A C 1
ATOM 698 O O . ASN A 1 101 ? 9.675 -1.291 3.735 1.00 96.88 101 ASN A O 1
ATOM 702 N N . LYS A 1 102 ? 10.225 0.834 3.243 1.00 95.00 102 LYS A N 1
ATOM 703 C CA . LYS A 1 102 ? 8.974 1.440 3.708 1.00 95.00 102 LYS A CA 1
ATOM 704 C C . LYS A 1 102 ? 8.087 1.789 2.520 1.00 95.00 102 LYS A C 1
ATOM 706 O O . LYS A 1 102 ? 8.583 2.321 1.531 1.00 95.00 102 LYS A O 1
ATOM 711 N N . LEU A 1 103 ? 6.782 1.573 2.668 1.00 93.31 103 LEU A N 1
ATOM 712 C CA . LEU A 1 103 ? 5.789 2.240 1.832 1.00 93.31 103 LEU A CA 1
ATOM 713 C C . LEU A 1 103 ? 5.600 3.657 2.384 1.00 93.31 103 LEU A C 1
ATOM 715 O O . LEU A 1 103 ? 5.204 3.824 3.537 1.00 93.31 103 LEU A O 1
ATOM 719 N N . THR A 1 104 ? 5.968 4.668 1.604 1.00 94.44 104 THR A N 1
ATOM 720 C CA . THR A 1 104 ? 5.896 6.080 2.003 1.00 94.44 104 THR A CA 1
ATOM 721 C C . THR A 1 104 ? 4.796 6.801 1.234 1.00 94.44 104 THR A C 1
ATOM 723 O O . THR A 1 104 ? 4.331 6.314 0.206 1.00 94.44 104 THR A O 1
ATOM 726 N N . SER A 1 105 ? 4.386 7.973 1.728 1.00 93.44 105 SER A N 1
ATOM 727 C CA . SER A 1 105 ? 3.315 8.785 1.123 1.00 93.44 105 SER A CA 1
ATOM 728 C C . SER A 1 105 ? 1.977 8.045 1.008 1.00 93.44 105 SER A C 1
ATOM 730 O O . SER A 1 105 ? 1.196 8.297 0.090 1.00 93.44 105 SER A O 1
ATOM 732 N N . LEU A 1 106 ? 1.724 7.116 1.933 1.00 94.25 106 LEU A N 1
ATOM 733 C CA . LEU A 1 106 ? 0.407 6.524 2.093 1.00 94.25 106 LEU A CA 1
ATOM 734 C C . LEU A 1 106 ? -0.561 7.630 2.531 1.00 94.25 106 LEU A C 1
ATOM 736 O O . LEU A 1 106 ? -0.176 8.564 3.222 1.00 94.25 106 LEU A O 1
ATOM 740 N N . THR A 1 107 ? -1.801 7.562 2.072 1.00 94.19 107 THR A N 1
ATOM 741 C CA . THR A 1 107 ? -2.860 8.455 2.549 1.00 94.19 107 THR A CA 1
ATOM 742 C C . THR A 1 107 ? -3.770 7.675 3.484 1.00 94.19 107 THR A C 1
ATOM 744 O O . THR A 1 107 ? -3.800 6.445 3.439 1.00 94.19 107 THR A O 1
ATOM 747 N N . ALA A 1 108 ? -4.492 8.378 4.357 1.00 94.00 108 ALA A N 1
ATOM 748 C CA . ALA A 1 108 ? -5.415 7.735 5.282 1.00 94.00 108 ALA A CA 1
ATOM 749 C C . ALA A 1 108 ? -6.465 6.915 4.517 1.00 94.00 108 ALA A C 1
ATOM 751 O O . ALA A 1 108 ? -7.172 7.447 3.657 1.00 94.00 108 ALA A O 1
ATOM 752 N N . GLY A 1 109 ? -6.578 5.633 4.861 1.00 95.44 109 GLY A N 1
ATOM 753 C CA . GLY A 1 109 ? -7.554 4.739 4.253 1.00 95.44 109 GLY A CA 1
ATOM 754 C C . GLY A 1 109 ? -8.970 5.097 4.703 1.00 95.44 109 GLY A C 1
ATOM 755 O O . GLY A 1 109 ? -9.233 5.317 5.886 1.00 95.44 109 GLY A O 1
ATOM 756 N N . SER A 1 110 ? -9.902 5.146 3.768 1.00 94.25 110 SER A N 1
ATOM 757 C CA . SER A 1 110 ? -11.321 5.424 3.979 1.00 94.25 110 SER A CA 1
ATOM 758 C C . SER A 1 110 ? -12.229 4.231 3.663 1.00 94.25 110 SER A C 1
ATOM 760 O O . SER A 1 110 ? -13.387 4.230 4.085 1.00 94.25 110 SER A O 1
ATOM 762 N N . ALA A 1 111 ? -11.718 3.203 2.974 1.00 94.81 111 ALA A N 1
ATOM 763 C CA . ALA A 1 111 ? -12.489 2.044 2.535 1.00 94.81 111 ALA A CA 1
ATOM 764 C C . ALA A 1 111 ? -11.877 0.698 2.961 1.00 94.81 111 ALA A C 1
ATOM 766 O O . ALA A 1 111 ? -10.713 0.581 3.345 1.00 94.81 111 ALA A O 1
ATOM 767 N N . SER A 1 112 ? -12.697 -0.356 2.897 1.00 93.94 112 SER A N 1
ATOM 768 C CA . SER A 1 112 ? -12.250 -1.721 3.184 1.00 93.94 112 SER A CA 1
ATOM 769 C C . SER A 1 112 ? -11.249 -2.199 2.131 1.00 93.94 112 SER A C 1
ATOM 771 O O . SER A 1 112 ? -11.477 -2.034 0.936 1.00 93.94 112 SER A O 1
ATOM 773 N N . GLY A 1 113 ? -10.162 -2.823 2.586 1.00 90.12 113 GLY A N 1
ATOM 774 C CA . GLY A 1 113 ? -9.102 -3.343 1.719 1.00 90.12 113 GLY A CA 1
ATOM 775 C C . GLY A 1 113 ? -8.009 -2.330 1.374 1.00 90.12 113 GLY A C 1
ATOM 776 O O . GLY A 1 113 ? -7.020 -2.714 0.755 1.00 90.12 113 GLY A O 1
ATOM 777 N N . GLU A 1 114 ? -8.143 -1.072 1.794 1.00 94.50 114 GLU A N 1
ATOM 778 C CA . GLU A 1 114 ? -7.081 -0.079 1.648 1.00 94.50 114 GLU A CA 1
ATOM 779 C C . GLU A 1 114 ? -5.956 -0.314 2.663 1.00 94.50 114 GLU A C 1
ATOM 781 O O . GLU A 1 114 ? -6.179 -0.765 3.791 1.00 94.50 114 GLU A O 1
ATOM 786 N N . ALA A 1 115 ? -4.727 0.013 2.260 1.00 93.38 115 ALA A N 1
ATOM 787 C CA . ALA A 1 115 ? -3.623 0.121 3.200 1.00 93.38 115 ALA A CA 1
ATOM 788 C C . ALA A 1 115 ? -3.861 1.332 4.113 1.00 93.38 115 ALA A C 1
ATOM 790 O O . ALA A 1 115 ? -4.291 2.388 3.657 1.00 93.38 115 ALA A O 1
ATOM 791 N N . VAL A 1 116 ? -3.565 1.178 5.401 1.00 95.19 116 VAL A N 1
ATOM 792 C CA . VAL A 1 116 ? -3.746 2.228 6.410 1.00 95.19 116 VAL A CA 1
ATOM 793 C C . VAL A 1 116 ? -2.423 2.560 7.077 1.00 95.19 116 VAL A C 1
ATOM 795 O O . VAL A 1 116 ? -1.558 1.697 7.247 1.00 95.19 116 VAL A O 1
ATOM 798 N N . GLU A 1 117 ? -2.269 3.819 7.471 1.00 95.75 117 GLU A N 1
ATOM 799 C CA . GLU A 1 117 ? -1.140 4.245 8.289 1.00 95.75 117 GLU A CA 1
ATOM 800 C C . GLU A 1 117 ? -1.246 3.667 9.707 1.00 95.75 117 GLU A C 1
ATOM 802 O O . GLU A 1 117 ? -2.339 3.434 10.231 1.00 95.75 117 GLU A O 1
ATOM 807 N N . TYR A 1 118 ? -0.097 3.460 10.354 1.00 93.56 118 TYR A N 1
ATOM 808 C CA . TYR A 1 118 ? -0.044 2.921 11.715 1.00 93.56 118 TYR A CA 1
ATOM 809 C C . TYR A 1 118 ? -0.830 3.783 12.716 1.00 93.56 118 TYR A C 1
ATOM 811 O O . TYR A 1 118 ? -1.590 3.252 13.524 1.00 93.56 118 TYR A O 1
ATOM 819 N N . ASP A 1 119 ? -0.713 5.108 12.615 1.00 95.00 119 ASP A N 1
ATOM 820 C CA . ASP A 1 119 ? -1.389 6.045 13.519 1.00 95.00 119 ASP A CA 1
ATOM 821 C C . ASP A 1 119 ? -2.916 5.970 13.385 1.00 95.00 119 ASP A C 1
ATOM 823 O O . ASP A 1 119 ? -3.642 6.079 14.374 1.00 95.00 119 ASP A O 1
ATOM 827 N N . GLN A 1 120 ? -3.420 5.708 12.175 1.00 95.62 120 GLN A N 1
ATOM 828 C CA . GLN A 1 120 ? -4.844 5.485 11.950 1.00 95.62 120 GLN A CA 1
ATOM 829 C C . GLN A 1 120 ? -5.325 4.203 12.641 1.00 95.62 120 GLN A C 1
ATOM 831 O O . GLN A 1 120 ? -6.386 4.212 13.270 1.00 95.62 120 GLN A O 1
ATOM 836 N N . LEU A 1 121 ? -4.556 3.114 12.545 1.00 94.50 121 LEU A N 1
ATOM 837 C CA . LEU A 1 121 ? -4.884 1.851 13.209 1.00 94.50 121 LEU A CA 1
ATOM 838 C C . LEU A 1 121 ? -4.887 2.012 14.736 1.00 94.50 121 LEU A C 1
ATOM 840 O O . LEU A 1 121 ? -5.818 1.555 15.401 1.00 94.50 121 LEU A O 1
ATOM 844 N N . LEU A 1 122 ? -3.885 2.705 15.282 1.00 96.44 122 LEU A N 1
ATOM 845 C CA . LEU A 1 122 ? -3.792 2.988 16.712 1.00 96.44 122 LEU A CA 1
ATOM 846 C C . LEU A 1 122 ? -4.986 3.825 17.193 1.00 96.44 122 LEU A C 1
ATOM 848 O O . LEU A 1 122 ? -5.665 3.442 18.143 1.00 96.44 122 LEU A O 1
ATOM 852 N N . ALA A 1 123 ? -5.321 4.901 16.477 1.00 96.19 123 ALA A N 1
ATOM 853 C CA . ALA A 1 123 ? -6.467 5.742 16.812 1.00 96.19 123 ALA A CA 1
ATOM 854 C C . ALA A 1 123 ? -7.805 4.980 16.745 1.00 96.19 123 ALA A C 1
ATOM 856 O O . ALA A 1 123 ? -8.723 5.259 17.519 1.00 96.19 123 ALA A O 1
ATOM 857 N N . GLN A 1 124 ? -7.951 4.021 15.825 1.00 94.88 124 GLN A N 1
ATOM 858 C CA . GLN A 1 124 ? -9.135 3.159 15.765 1.00 94.88 124 GLN A CA 1
ATOM 859 C C . GLN A 1 124 ? -9.214 2.204 16.964 1.00 94.88 124 GLN A C 1
ATOM 861 O O . GLN A 1 124 ? -10.300 2.040 17.525 1.00 94.88 124 GLN A O 1
ATOM 866 N N . ALA A 1 125 ? -8.088 1.622 17.386 1.00 96.00 125 ALA A N 1
ATOM 867 C CA . ALA A 1 125 ? -8.027 0.754 18.561 1.00 96.00 125 ALA A CA 1
ATOM 868 C C . ALA A 1 125 ? -8.387 1.514 19.850 1.00 96.00 125 ALA A C 1
ATOM 870 O O . ALA A 1 125 ? -9.270 1.083 20.591 1.00 96.00 125 ALA A O 1
ATOM 871 N N . GLU A 1 126 ? -7.803 2.695 20.064 1.00 98.06 126 GLU A N 1
ATOM 872 C CA . GLU A 1 126 ? -8.104 3.544 21.226 1.00 98.06 126 GLU A CA 1
ATOM 873 C C . GLU A 1 126 ? -9.584 3.959 21.270 1.00 98.06 126 GLU A C 1
ATOM 875 O O . GLU A 1 126 ? -10.230 3.931 22.322 1.00 98.06 126 GLU A O 1
ATOM 880 N N . ARG A 1 127 ? -10.174 4.296 20.114 1.00 97.06 127 ARG A N 1
ATOM 881 C CA . ARG A 1 127 ? -11.613 4.596 20.021 1.00 97.06 127 ARG A CA 1
ATOM 882 C C . ARG A 1 127 ? -12.476 3.394 20.398 1.00 97.06 127 ARG A C 1
ATOM 884 O O . ARG A 1 127 ? -13.493 3.583 21.066 1.00 97.06 127 ARG A O 1
ATOM 891 N N . ALA A 1 128 ? -12.094 2.186 19.987 1.00 97.06 128 ALA A N 1
ATOM 892 C CA . ALA A 1 128 ? -12.821 0.969 20.335 1.00 97.06 128 ALA A CA 1
ATOM 893 C C . ALA A 1 128 ? -12.776 0.697 21.851 1.00 97.06 128 ALA A C 1
ATOM 895 O O . ALA A 1 128 ? -13.807 0.377 22.448 1.00 97.06 128 ALA A O 1
ATOM 896 N N . GLU A 1 129 ? -11.624 0.900 22.496 1.00 97.25 129 GLU A N 1
ATOM 897 C CA . GLU A 1 129 ? -11.486 0.760 23.951 1.00 97.25 129 GLU A CA 1
ATOM 898 C C . GLU A 1 129 ? -12.352 1.768 24.717 1.00 97.25 129 GLU A C 1
ATOM 900 O O . GLU A 1 129 ? -13.090 1.396 25.635 1.00 97.25 129 GLU A O 1
ATOM 905 N N . LEU A 1 130 ? -12.337 3.040 24.308 1.00 97.62 130 LEU A N 1
ATOM 906 C CA . LEU A 1 130 ? -13.176 4.073 24.920 1.00 97.62 130 LEU A CA 1
ATOM 907 C C . LEU A 1 130 ? -14.670 3.744 24.791 1.00 97.62 130 LEU A C 1
ATOM 909 O O . LEU A 1 130 ? -15.425 3.903 25.752 1.00 97.62 130 LEU A O 1
ATOM 913 N N . GLN A 1 131 ? -15.106 3.241 23.634 1.00 97.94 131 GLN A N 1
ATOM 914 C CA .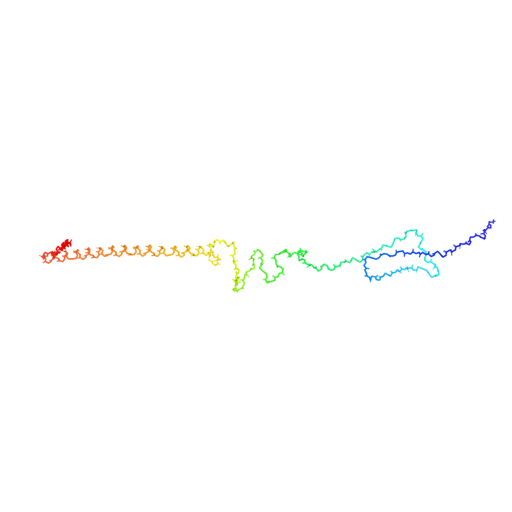 GLN A 1 131 ? -16.492 2.812 23.431 1.00 97.94 131 GLN A CA 1
ATOM 915 C C . GLN A 1 131 ? -16.876 1.635 24.337 1.00 97.94 131 GLN A C 1
ATOM 917 O O . GLN A 1 131 ? -17.993 1.609 24.870 1.00 97.94 131 GLN A O 1
ATOM 922 N N . ALA A 1 132 ? -15.961 0.690 24.566 1.00 97.19 132 ALA A N 1
ATOM 923 C CA . ALA A 1 132 ? -16.179 -0.418 25.490 1.00 97.19 132 ALA A CA 1
ATOM 924 C C . ALA A 1 132 ? -16.327 0.072 26.941 1.00 97.19 132 ALA A C 1
ATOM 926 O O . ALA A 1 132 ? -17.262 -0.335 27.634 1.00 97.19 132 ALA A O 1
ATOM 927 N N . LEU A 1 133 ? -15.472 1.001 27.385 1.00 97.69 133 LEU A N 1
ATOM 928 C CA . LEU A 1 133 ? -15.548 1.594 28.727 1.00 97.69 133 LEU A CA 1
ATOM 929 C C . LEU A 1 133 ? -16.846 2.375 28.946 1.00 97.69 133 LEU A C 1
ATOM 931 O O . LEU A 1 133 ? -17.498 2.228 29.981 1.00 97.69 133 LEU A O 1
ATOM 935 N N . ILE A 1 134 ? -17.256 3.174 27.959 1.00 97.50 134 ILE A N 1
ATOM 936 C CA . ILE A 1 134 ? -18.532 3.896 28.000 1.00 97.50 134 ILE A CA 1
ATOM 937 C C . ILE A 1 134 ? -19.695 2.902 28.119 1.00 97.50 134 ILE A C 1
ATOM 939 O O . ILE A 1 134 ? -20.579 3.076 28.959 1.00 97.50 134 ILE A O 1
ATOM 943 N N . SER A 1 135 ? -19.676 1.831 27.325 1.00 97.38 135 SER A N 1
ATOM 944 C CA . SER A 1 135 ? -20.713 0.793 27.351 1.00 97.38 135 SER A CA 1
ATOM 945 C C . SER A 1 135 ? -20.781 0.079 28.704 1.00 97.38 135 SER A C 1
ATOM 947 O O . SER A 1 135 ? -21.870 -0.120 29.243 1.00 97.38 135 SER A O 1
ATOM 949 N N . TYR A 1 136 ? -19.629 -0.246 29.292 1.00 97.56 136 TYR A N 1
ATOM 950 C CA . TYR A 1 136 ? -19.541 -0.850 30.619 1.00 97.56 136 TYR A CA 1
ATOM 951 C C . TYR A 1 136 ? -20.111 0.064 31.712 1.00 97.56 136 TYR A C 1
ATOM 953 O O . TYR A 1 136 ? -20.935 -0.371 32.518 1.00 97.56 136 TYR A O 1
ATOM 961 N N . ASN A 1 137 ? -19.741 1.347 31.708 1.00 96.62 137 ASN A N 1
ATOM 962 C CA . ASN A 1 137 ? -20.260 2.316 32.674 1.00 96.62 137 ASN A CA 1
ATOM 963 C C . ASN A 1 137 ? -21.782 2.469 32.561 1.00 96.62 137 ASN A C 1
ATOM 965 O O . ASN A 1 137 ? -22.484 2.462 33.572 1.00 96.62 137 ASN A O 1
ATOM 969 N N . ASN A 1 138 ? -22.316 2.522 31.339 1.00 96.00 138 ASN A N 1
ATOM 970 C CA . ASN A 1 138 ? -23.761 2.558 31.116 1.00 96.00 138 ASN A CA 1
ATOM 971 C C . ASN A 1 138 ? -24.463 1.300 31.660 1.00 96.00 138 ASN A C 1
ATOM 973 O O . ASN A 1 138 ? -25.538 1.402 32.257 1.00 96.00 138 ASN A O 1
ATOM 977 N N . ALA A 1 139 ? -23.852 0.120 31.511 1.00 95.44 139 ALA A N 1
ATOM 978 C CA . ALA A 1 139 ? -24.380 -1.126 32.064 1.00 95.44 139 ALA A CA 1
ATOM 979 C C . ALA A 1 139 ? -24.387 -1.129 33.605 1.00 95.44 139 ALA A C 1
ATOM 981 O O . ALA A 1 139 ? -25.371 -1.563 34.211 1.00 95.44 139 ALA A O 1
ATOM 982 N N . LEU A 1 140 ? -23.338 -0.600 34.247 1.00 94.75 140 LEU A N 1
ATOM 983 C CA . LEU A 1 140 ? -23.280 -0.452 35.706 1.00 94.75 140 LEU A CA 1
ATOM 984 C C . LEU A 1 140 ? -24.402 0.448 36.235 1.00 94.75 140 LEU A C 1
ATOM 986 O O . LEU A 1 140 ? -25.116 0.052 37.158 1.00 94.75 140 LEU A O 1
ATOM 990 N N . ILE A 1 141 ? -24.613 1.607 35.606 1.00 93.75 141 ILE A N 1
ATOM 991 C CA . ILE A 1 141 ? -25.710 2.529 35.946 1.00 93.75 141 ILE A CA 1
ATOM 992 C C . ILE A 1 141 ? -27.068 1.814 35.826 1.00 93.75 141 ILE A C 1
ATOM 994 O O . ILE A 1 141 ? -27.939 1.947 36.691 1.00 93.75 141 ILE A O 1
ATOM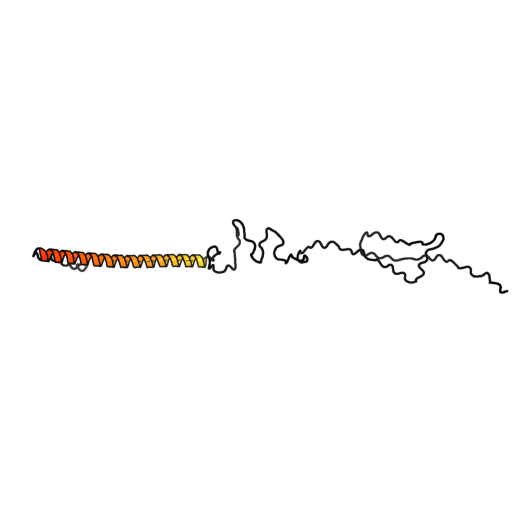 998 N N . GLY A 1 142 ? -27.250 1.009 34.774 1.00 92.06 142 GLY A N 1
ATOM 999 C CA . GLY A 1 142 ? -28.445 0.185 34.591 1.00 92.06 142 GLY A CA 1
ATOM 1000 C C . GLY A 1 142 ? -28.666 -0.814 35.733 1.00 92.06 142 GLY A C 1
ATOM 1001 O O . GLY A 1 142 ? -29.776 -0.919 36.261 1.00 92.06 142 GLY A O 1
ATOM 1002 N N . LEU A 1 143 ? -27.610 -1.505 36.166 1.00 90.62 143 LEU A N 1
ATOM 1003 C CA . LEU A 1 143 ? -27.663 -2.472 37.265 1.00 90.62 143 LEU A CA 1
ATOM 1004 C C . LEU A 1 143 ? -28.040 -1.811 38.600 1.00 90.62 143 LEU A C 1
ATOM 1006 O O . LEU A 1 143 ? -28.830 -2.364 39.367 1.00 90.62 143 LEU A O 1
ATOM 1010 N N . GLU A 1 144 ? -27.494 -0.629 38.885 1.00 90.62 144 GLU A N 1
ATOM 1011 C CA . GLU A 1 144 ? -27.825 0.139 40.090 1.00 90.62 144 GLU A CA 1
ATOM 1012 C C . GLU A 1 144 ? -29.297 0.554 40.111 1.00 90.62 144 GLU A C 1
ATOM 1014 O O . GLU A 1 144 ? -29.978 0.376 41.127 1.00 90.62 144 GLU A O 1
ATOM 1019 N N . ARG A 1 145 ? -29.823 1.013 38.968 1.00 89.56 145 ARG A N 1
ATOM 1020 C CA . ARG A 1 145 ? -31.249 1.326 38.820 1.00 89.56 145 ARG A CA 1
ATOM 1021 C C . ARG A 1 145 ? -32.119 0.093 39.087 1.00 89.56 145 ARG A C 1
ATOM 1023 O O . ARG A 1 145 ? -33.078 0.191 39.853 1.00 89.56 145 ARG A O 1
ATOM 1030 N N . ILE A 1 146 ? -31.771 -1.068 38.522 1.00 85.75 146 ILE A N 1
ATOM 1031 C CA . ILE A 1 146 ? -32.507 -2.326 38.744 1.00 85.75 146 ILE A CA 1
ATOM 1032 C C . ILE A 1 146 ? -32.499 -2.698 40.231 1.00 85.75 146 ILE A C 1
ATOM 1034 O O . ILE A 1 146 ? -33.568 -2.883 40.813 1.00 85.75 146 ILE A O 1
ATOM 1038 N N . LYS A 1 147 ? -31.326 -2.719 40.879 1.00 86.19 147 LYS A N 1
ATOM 1039 C CA . LYS A 1 147 ? -31.204 -3.007 42.321 1.00 86.19 147 LYS A CA 1
ATOM 1040 C C . LYS A 1 147 ? -32.095 -2.091 43.166 1.00 86.19 147 LYS A C 1
ATOM 1042 O O . LYS A 1 147 ? -32.767 -2.570 44.082 1.00 86.19 147 LYS A O 1
ATOM 1047 N N . GLY A 1 148 ? -32.139 -0.797 42.838 1.00 82.31 148 GLY A N 1
ATOM 1048 C CA . GLY A 1 148 ? -33.022 0.174 43.485 1.00 82.31 148 GLY A CA 1
ATOM 1049 C C . GLY A 1 148 ? -34.506 -0.182 43.345 1.00 82.31 148 GLY A C 1
ATOM 1050 O O . GLY A 1 148 ? -35.234 -0.202 44.338 1.00 82.31 148 GLY A O 1
ATOM 1051 N N . THR A 1 149 ? -34.950 -0.539 42.136 1.00 84.06 149 THR A N 1
ATOM 1052 C CA . THR A 1 149 ? -36.348 -0.938 41.894 1.00 84.06 149 THR A CA 1
ATOM 1053 C C . THR A 1 149 ? -36.725 -2.237 42.600 1.00 84.06 149 THR A C 1
ATOM 1055 O O . THR A 1 149 ? -37.801 -2.310 43.187 1.00 84.06 149 THR A O 1
ATOM 1058 N N . THR A 1 150 ? -35.835 -3.233 42.638 1.00 82.25 150 THR A N 1
ATOM 1059 C CA . THR A 1 150 ? -36.080 -4.505 43.334 1.00 82.25 150 THR A CA 1
ATOM 1060 C C . THR A 1 150 ? -36.227 -4.300 44.840 1.00 82.25 150 THR A C 1
ATOM 1062 O O . THR A 1 150 ? -37.105 -4.893 45.467 1.00 82.25 150 THR A O 1
ATOM 1065 N N . LEU A 1 151 ? -35.409 -3.423 45.435 1.00 80.81 151 LEU A N 1
ATOM 1066 C CA . LEU A 1 151 ? -35.549 -3.060 46.845 1.00 80.81 151 LEU A CA 1
ATOM 1067 C C . LEU A 1 151 ? -36.901 -2.380 47.108 1.00 80.81 151 LEU A C 1
ATOM 1069 O O . LEU A 1 151 ? -37.580 -2.720 48.076 1.00 80.81 151 LEU A O 1
ATOM 1073 N N . MET A 1 152 ? -37.309 -1.452 46.238 1.00 82.31 152 MET A N 1
ATOM 1074 C CA . MET A 1 152 ? -38.595 -0.762 46.348 1.00 82.31 152 MET A CA 1
ATOM 1075 C C . MET A 1 152 ? -39.778 -1.731 46.209 1.00 82.31 152 MET A C 1
ATOM 1077 O O . MET A 1 152 ? -40.675 -1.706 47.046 1.00 82.31 152 MET A O 1
ATOM 1081 N N . GLN A 1 153 ? -39.746 -2.635 45.226 1.00 83.56 153 GLN A N 1
ATOM 1082 C CA . GLN A 1 153 ? -40.756 -3.684 45.040 1.00 83.56 153 GLN A CA 1
ATOM 1083 C C . GLN A 1 153 ? -40.859 -4.596 46.264 1.00 83.56 153 GLN A C 1
ATOM 1085 O O . GLN A 1 153 ? -41.959 -4.854 46.748 1.00 83.56 153 GLN A O 1
ATOM 1090 N N . ARG A 1 154 ? -39.722 -5.033 46.822 1.00 77.62 154 ARG A N 1
ATOM 1091 C CA . ARG A 1 154 ? -39.706 -5.855 48.038 1.00 77.62 154 ARG A CA 1
ATOM 1092 C C . ARG A 1 154 ? -40.293 -5.111 49.237 1.00 77.62 154 ARG A C 1
ATOM 1094 O O . ARG A 1 154 ? -41.060 -5.697 49.992 1.00 77.62 154 ARG A O 1
ATOM 1101 N N . ASN A 1 155 ? -39.965 -3.830 49.403 1.00 82.19 155 ASN A N 1
ATOM 1102 C CA . ASN A 1 155 ? -40.525 -3.007 50.477 1.00 82.19 155 ASN A CA 1
ATOM 1103 C C . ASN A 1 155 ? -42.044 -2.832 50.333 1.00 82.19 155 ASN A C 1
ATOM 1105 O O . ASN A 1 155 ? -42.753 -2.888 51.334 1.00 82.19 155 ASN A O 1
ATOM 1109 N N . ILE A 1 156 ? -42.543 -2.660 49.104 1.00 85.75 156 ILE A N 1
ATOM 1110 C CA . ILE A 1 156 ? -43.982 -2.592 48.818 1.00 85.75 156 ILE A CA 1
ATOM 1111 C C . ILE A 1 156 ? -44.663 -3.931 49.135 1.00 85.75 156 ILE A C 1
ATOM 1113 O O . ILE A 1 156 ? -45.695 -3.919 49.799 1.00 85.75 156 ILE A O 1
ATOM 1117 N N . SER A 1 157 ? -44.081 -5.071 48.736 1.00 87.25 157 SER A N 1
ATOM 1118 C CA . SER A 1 157 ? -44.627 -6.406 49.053 1.00 87.25 157 SER A CA 1
ATOM 1119 C C . SER A 1 157 ? -44.744 -6.616 50.558 1.00 87.25 157 SER A C 1
ATOM 1121 O O . SER A 1 157 ? -45.812 -6.951 51.054 1.00 87.25 157 SER A O 1
ATOM 1123 N N . LEU A 1 158 ? -43.677 -6.307 51.303 1.00 85.06 158 LEU A N 1
ATOM 1124 C CA . LEU A 1 158 ? -43.670 -6.425 52.762 1.00 85.06 158 LEU A CA 1
ATOM 1125 C C . LEU A 1 158 ? -44.716 -5.515 53.423 1.00 85.06 158 LEU A C 1
ATOM 1127 O O . LEU A 1 158 ? -45.338 -5.909 54.406 1.00 85.06 158 LEU A O 1
ATOM 1131 N N . ALA A 1 159 ? -44.922 -4.303 52.896 1.00 82.50 159 ALA A N 1
ATOM 1132 C CA . ALA A 1 159 ? -45.966 -3.397 53.372 1.00 82.50 159 ALA A CA 1
ATOM 1133 C C . ALA A 1 159 ? -47.376 -3.922 53.072 1.00 82.50 159 ALA A C 1
ATOM 1135 O O . ALA A 1 159 ? -48.246 -3.832 53.936 1.00 82.50 159 ALA A O 1
ATOM 1136 N N . ALA A 1 160 ? -47.594 -4.501 51.889 1.00 83.69 160 ALA A N 1
ATOM 1137 C CA . ALA A 1 160 ? -48.866 -5.108 51.514 1.00 83.69 160 ALA A CA 1
ATOM 1138 C C . ALA A 1 160 ? -49.183 -6.347 52.369 1.00 83.69 160 ALA A C 1
ATOM 1140 O O . ALA A 1 160 ? -50.277 -6.446 52.916 1.00 83.69 160 ALA A O 1
ATOM 1141 N N . GLU A 1 161 ? -48.215 -7.247 52.554 1.00 87.25 161 GLU A N 1
ATOM 1142 C CA . GLU A 1 161 ? -48.336 -8.436 53.412 1.00 87.25 161 GLU A CA 1
ATOM 1143 C C . GLU A 1 161 ? -48.646 -8.045 54.866 1.00 87.25 161 GLU A C 1
ATOM 1145 O O . GLU A 1 161 ? -49.590 -8.551 55.469 1.00 87.25 161 GLU A O 1
ATOM 1150 N N . SER A 1 162 ? -47.913 -7.068 55.409 1.00 81.12 162 SER A N 1
ATOM 1151 C CA . SER A 1 162 ? -48.140 -6.522 56.753 1.00 81.12 162 SER A CA 1
ATOM 1152 C C . SER A 1 162 ? -49.542 -5.919 56.922 1.00 81.12 162 SER A C 1
ATOM 1154 O O . SER A 1 162 ? -50.174 -6.130 57.959 1.00 81.12 162 SER A O 1
ATOM 1156 N N . ALA A 1 163 ? -50.055 -5.212 55.909 1.00 83.00 163 ALA A N 1
ATOM 1157 C CA . ALA A 1 163 ? -51.401 -4.641 55.927 1.00 83.00 163 ALA A CA 1
ATOM 1158 C C . ALA A 1 163 ? -52.503 -5.714 55.883 1.00 83.00 163 ALA A C 1
ATOM 1160 O O . ALA A 1 163 ? -53.517 -5.563 56.561 1.00 83.00 163 ALA A O 1
ATOM 1161 N N . ILE A 1 164 ? -52.298 -6.798 55.125 1.00 83.81 164 ILE A N 1
ATOM 1162 C CA . ILE A 1 164 ? -53.244 -7.921 55.034 1.00 83.81 164 ILE A CA 1
ATOM 1163 C C . ILE A 1 164 ? -53.293 -8.704 56.353 1.00 83.81 164 ILE A C 1
ATOM 1165 O O . ILE A 1 164 ? -54.372 -9.059 56.821 1.00 83.81 164 ILE A O 1
ATOM 1169 N N . GLU A 1 165 ? -52.142 -8.955 56.979 1.00 85.00 165 GLU A N 1
ATOM 1170 C CA . GLU A 1 165 ? -52.062 -9.760 58.205 1.00 85.00 165 GLU A CA 1
ATOM 1171 C C . GLU A 1 165 ? -52.360 -8.977 59.497 1.00 85.00 165 GLU A C 1
ATOM 1173 O O . GLU A 1 165 ? -52.387 -9.566 60.580 1.00 85.00 165 GLU A O 1
ATOM 1178 N N . GLY A 1 166 ? -52.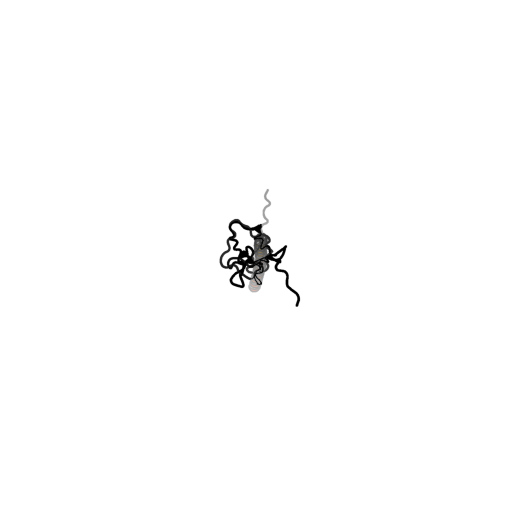538 -7.652 59.425 1.00 76.50 166 GLY A N 1
ATOM 1179 C CA . GLY A 1 166 ? -52.738 -6.790 60.599 1.00 76.50 166 GLY A CA 1
ATOM 1180 C C . GLY A 1 166 ? -51.529 -6.730 61.545 1.00 76.50 166 GLY A C 1
ATOM 1181 O O . GLY A 1 166 ? -51.636 -6.234 62.668 1.00 76.50 166 GLY A O 1
ATOM 1182 N N . ARG A 1 167 ? -50.367 -7.237 61.113 1.00 74.19 167 ARG A N 1
ATOM 1183 C CA . ARG A 1 167 ? -49.119 -7.225 61.885 1.00 74.19 167 ARG A CA 1
ATOM 1184 C C . ARG A 1 167 ? -48.322 -5.981 61.512 1.00 74.19 167 ARG A C 1
ATOM 1186 O O . ARG A 1 167 ? -48.142 -5.742 60.324 1.00 74.19 167 ARG A O 1
ATOM 1193 N N . PRO A 1 168 ? -47.795 -5.200 62.466 1.00 69.88 168 PRO A N 1
ATOM 1194 C CA . PRO A 1 168 ? -46.985 -4.030 62.146 1.00 69.88 168 PRO A CA 1
ATOM 1195 C C . PRO A 1 168 ? -45.693 -4.432 61.423 1.00 69.88 168 PRO A C 1
ATOM 1197 O O . PRO A 1 168 ? -45.046 -5.413 61.795 1.00 69.88 168 PRO A O 1
ATOM 1200 N N . LEU A 1 169 ? -45.307 -3.642 60.415 1.00 65.12 169 LEU A N 1
ATOM 1201 C CA . LEU A 1 169 ? -44.072 -3.826 59.653 1.00 65.12 169 LEU A CA 1
ATOM 1202 C C . LEU A 1 169 ? -42.871 -4.052 60.590 1.00 65.12 169 LEU A C 1
ATOM 1204 O O . LEU A 1 169 ? -42.691 -3.283 61.545 1.00 65.12 169 LEU A O 1
ATOM 1208 N N . PRO A 1 170 ? -42.009 -5.052 60.323 1.00 66.00 170 PRO A N 1
ATOM 1209 C CA . PRO A 1 170 ? -40.822 -5.278 61.132 1.00 66.00 170 PRO A CA 1
ATOM 1210 C C . PRO A 1 170 ? -39.935 -4.029 61.092 1.00 66.00 170 PRO A C 1
ATOM 1212 O O . PRO A 1 170 ? -39.390 -3.653 60.052 1.00 66.00 170 PRO A O 1
ATOM 1215 N N . ARG A 1 171 ? -39.802 -3.356 62.242 1.00 67.62 171 ARG A N 1
ATOM 1216 C CA . ARG A 1 171 ? -38.962 -2.164 62.378 1.00 67.62 171 ARG A CA 1
ATOM 1217 C C . ARG A 1 171 ? -37.521 -2.535 62.060 1.00 67.62 171 ARG A C 1
ATOM 1219 O O . ARG A 1 171 ? -36.886 -3.296 62.791 1.00 67.62 171 ARG A O 1
ATOM 1226 N N . ARG A 1 172 ? -36.987 -1.971 60.977 1.00 63.38 172 ARG A N 1
ATOM 1227 C CA . ARG A 1 172 ? -35.569 -2.106 60.646 1.00 63.38 172 ARG A CA 1
ATOM 1228 C C . ARG A 1 172 ? -34.752 -1.546 61.813 1.00 63.38 172 ARG A C 1
ATOM 1230 O O . AR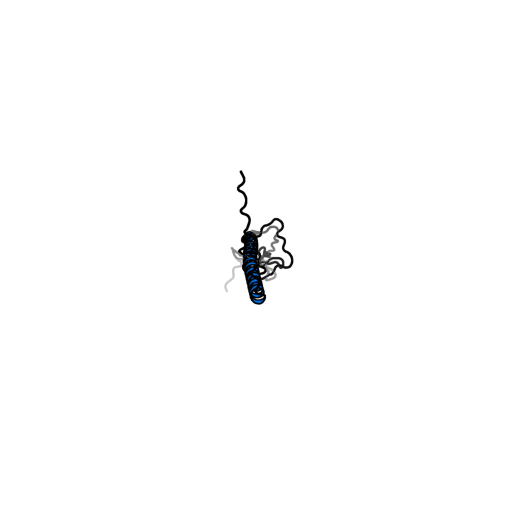G A 1 172 ? -34.946 -0.399 62.215 1.00 63.38 172 ARG A O 1
ATOM 1237 N N . LYS A 1 173 ? -33.866 -2.371 62.375 1.00 66.00 173 LYS A N 1
ATOM 1238 C CA . LYS A 1 173 ? -32.956 -1.967 63.452 1.00 66.00 173 LYS A CA 1
ATOM 1239 C C . LYS A 1 173 ? -32.124 -0.773 62.944 1.00 66.00 173 LYS A C 1
ATOM 1241 O O . LYS A 1 173 ? -31.580 -0.882 61.841 1.00 66.00 173 LYS A O 1
ATOM 1246 N N . PRO A 1 174 ? -32.047 0.356 63.672 1.00 63.91 174 PRO A N 1
ATOM 1247 C CA . PRO A 1 174 ? -31.265 1.507 63.232 1.00 63.91 174 PRO A CA 1
ATOM 1248 C C . PRO A 1 174 ? -29.812 1.085 63.020 1.00 63.91 174 PRO A C 1
ATOM 1250 O O . PRO A 1 174 ? -29.271 0.336 63.838 1.00 63.91 174 PRO A O 1
ATOM 1253 N N . ALA A 1 175 ? -29.187 1.544 61.935 1.00 65.12 175 ALA A N 1
ATOM 1254 C CA . ALA A 1 175 ? -27.770 1.298 61.709 1.00 65.12 175 ALA A CA 1
ATOM 1255 C C . ALA A 1 175 ? -26.981 1.826 62.918 1.00 65.12 175 ALA A C 1
ATOM 1257 O O . ALA A 1 175 ? -27.083 3.001 63.273 1.00 65.12 175 ALA A O 1
ATOM 1258 N N . THR A 1 176 ? -26.236 0.946 63.587 1.00 72.25 176 THR A N 1
ATOM 1259 C CA . THR A 1 176 ? -25.363 1.321 64.700 1.00 72.25 176 THR A CA 1
ATOM 1260 C C . THR A 1 176 ? -24.330 2.314 64.190 1.00 72.25 176 THR A C 1
ATOM 1262 O O . THR A 1 176 ? -23.526 1.981 63.319 1.00 72.25 176 THR A O 1
ATOM 1265 N N . ARG A 1 177 ? -24.378 3.541 64.719 1.00 68.88 177 ARG A N 1
ATOM 1266 C CA . ARG A 1 177 ? -23.432 4.612 64.402 1.00 68.88 177 ARG A CA 1
ATOM 1267 C C . ARG A 1 177 ? -22.002 4.100 64.645 1.00 68.88 177 ARG A C 1
ATOM 1269 O O . ARG A 1 177 ? -21.733 3.639 65.757 1.00 68.88 177 ARG A O 1
ATOM 1276 N N . PRO A 1 178 ? -21.102 4.148 63.647 1.00 66.31 178 PRO A N 1
ATOM 1277 C CA . PRO A 1 178 ? -19.731 3.695 63.831 1.00 66.31 178 PRO A CA 1
ATOM 1278 C C . PRO A 1 178 ? -19.053 4.547 64.909 1.00 66.31 178 PRO A C 1
ATOM 1280 O O . PRO A 1 178 ? -19.203 5.772 64.946 1.00 66.31 178 PRO A O 1
ATOM 1283 N N . LYS A 1 179 ? -18.366 3.871 65.833 1.00 72.62 179 LYS A N 1
ATOM 1284 C CA . LYS A 1 179 ? -17.653 4.490 66.953 1.00 72.62 179 LYS A CA 1
ATOM 1285 C C . LYS A 1 179 ? -16.491 5.317 66.373 1.00 72.62 179 LYS A C 1
ATOM 1287 O O . LYS A 1 179 ? -15.746 4.764 65.567 1.00 72.62 179 LYS A O 1
ATOM 1292 N N . PRO A 1 180 ? -16.333 6.605 66.725 1.00 66.56 180 PRO A N 1
ATOM 1293 C CA . PRO A 1 180 ? -15.173 7.370 66.283 1.00 66.56 180 PRO A CA 1
ATOM 1294 C C . PRO A 1 180 ? -13.913 6.726 66.874 1.00 66.56 180 PRO A C 1
ATOM 1296 O O . PRO A 1 180 ? -13.856 6.480 68.080 1.00 66.56 180 PRO A O 1
ATOM 1299 N N . GLY A 1 181 ? -12.958 6.383 66.008 1.00 72.25 181 GLY A N 1
ATOM 1300 C CA . GLY A 1 181 ? -11.641 5.904 66.419 1.00 72.25 181 GLY A CA 1
ATOM 1301 C C . GLY A 1 181 ? -10.875 7.041 67.089 1.00 72.25 181 GLY A C 1
ATOM 1302 O O . GLY A 1 181 ? -10.847 8.147 66.549 1.00 72.25 181 GLY A O 1
ATOM 1303 N N . GLY A 1 182 ? -10.348 6.769 68.282 1.00 63.34 182 GLY A N 1
ATOM 1304 C CA . GLY A 1 182 ? -9.364 7.615 68.958 1.00 63.34 182 GLY A CA 1
ATOM 1305 C C . GLY A 1 182 ? -7.947 7.245 68.558 1.00 63.34 182 GLY A C 1
ATOM 1306 O O . GLY A 1 182 ? -7.773 6.144 67.985 1.00 63.34 182 GLY A O 1
#

Secondary structure (DSSP, 8-state):
-PPPPS---------PPP-----SSTT-----PPP--SSSS-----SSS----------------SSSTTSTT--SS--STTSPPTTS-S---S----TT----S-----STT----HHHHHHHHHHHHHHHHHHHHHHHHHHHHHHHHHHHHHHHHHHHHHHHHTPPP--PPPPPPPPPP-